Protein AF-A0A7X2MI01-F1 (afdb_monomer_lite)

pLDDT: mean 89.75, std 9.96, range [44.81, 97.44]

Secondary structure (DSSP, 8-state):
-HHHHHHHHHHHHHHHHHHHHHTT--HHHHHHHHHHHH----HHHHHHHHHTT-TTSHHHHHHHHHHHHHHHHHHHHHHHHHHH-TTGGG-

Sequence (91 aa):
ATSVALFGVIAPIILVYLLGRVYNFTNEEAIFLGVTFAATSVSISVEVLKELKKLDTKEGTTILGAAVIDDILAVLILSILVSIFSDVAQA

Foldseek 3Di:
DAVCLVCLLPVQQVVQLVVCVVVVHDNLVSNVRSLVVSDDDCPVVLVVCVVVVNCPPPVNVVSVVSNVVNVVVSVVSVVVSCVVPVVVVVD

Structure (mmCIF, N/CA/C/O backbone):
data_AF-A0A7X2MI01-F1
#
_entry.id   AF-A0A7X2MI01-F1
#
loop_
_atom_site.group_PDB
_atom_site.id
_atom_site.type_symbol
_atom_site.label_atom_id
_atom_site.label_alt_id
_atom_site.label_comp_id
_atom_site.label_asym_id
_atom_site.label_entity_id
_atom_site.label_seq_id
_atom_site.pdbx_PDB_ins_code
_atom_site.Cartn_x
_atom_site.Cartn_y
_atom_site.Cartn_z
_atom_site.occupancy
_atom_site.B_iso_or_equiv
_atom_site.auth_seq_id
_atom_site.auth_comp_id
_atom_site.auth_asym_id
_atom_site.auth_atom_id
_atom_site.pdbx_PDB_model_num
ATOM 1 N N . ALA A 1 1 ? -7.484 -8.563 7.062 1.00 86.62 1 ALA A N 1
ATOM 2 C CA . ALA A 1 1 ? -6.291 -7.691 7.044 1.00 86.62 1 ALA A CA 1
ATOM 3 C C . ALA A 1 1 ? -5.332 -8.091 5.925 1.00 86.62 1 ALA A C 1
ATOM 5 O O . ALA A 1 1 ? -5.231 -7.351 4.962 1.00 86.62 1 ALA A O 1
ATOM 6 N N . THR A 1 2 ? -4.719 -9.279 5.967 1.00 90.62 2 THR A N 1
ATOM 7 C CA . THR A 1 2 ? -3.686 -9.700 4.996 1.00 90.62 2 THR A CA 1
ATOM 8 C C . THR A 1 2 ? -4.122 -9.641 3.535 1.00 90.62 2 THR A C 1
ATOM 10 O O . THR A 1 2 ? -3.424 -9.042 2.730 1.00 90.62 2 THR A O 1
ATOM 13 N N . SER A 1 3 ? -5.288 -10.195 3.180 1.00 93.12 3 SER A N 1
ATOM 14 C CA . SER A 1 3 ? -5.780 -10.113 1.797 1.00 93.12 3 SER A CA 1
ATOM 15 C C . SER A 1 3 ? -6.008 -8.665 1.358 1.00 93.12 3 SER A C 1
ATOM 17 O O . SER A 1 3 ? -5.664 -8.314 0.240 1.00 93.12 3 SER A O 1
ATOM 19 N N . VAL A 1 4 ? -6.540 -7.819 2.249 1.00 92.62 4 VAL A N 1
ATOM 20 C CA . VAL A 1 4 ? -6.780 -6.393 1.965 1.00 92.62 4 VAL A CA 1
ATOM 21 C C . VAL A 1 4 ? -5.461 -5.670 1.700 1.00 92.62 4 VAL A C 1
ATOM 23 O O . VAL A 1 4 ? -5.374 -4.966 0.705 1.00 92.62 4 VAL A O 1
ATOM 26 N N . ALA A 1 5 ? -4.432 -5.904 2.518 1.00 90.38 5 ALA A N 1
ATOM 27 C CA . ALA A 1 5 ? -3.096 -5.348 2.298 1.00 90.38 5 ALA A CA 1
ATOM 28 C C . ALA A 1 5 ? -2.489 -5.837 0.975 1.00 90.38 5 ALA A C 1
ATOM 30 O O . ALA A 1 5 ? -2.017 -5.049 0.169 1.00 90.38 5 ALA A O 1
ATOM 31 N N . LEU A 1 6 ? -2.572 -7.142 0.699 1.00 91.81 6 LEU A N 1
ATOM 32 C CA . LEU A 1 6 ? -1.986 -7.724 -0.506 1.00 91.81 6 LEU A CA 1
ATOM 33 C C . LEU A 1 6 ? -2.622 -7.158 -1.785 1.00 91.81 6 LEU A C 1
ATOM 35 O O . LEU A 1 6 ? -1.913 -6.780 -2.714 1.00 91.81 6 LEU A O 1
ATOM 39 N N . PHE A 1 7 ? -3.954 -7.065 -1.828 1.00 92.94 7 PHE A N 1
ATOM 40 C CA . PHE A 1 7 ? -4.650 -6.422 -2.944 1.00 92.94 7 PHE A CA 1
ATOM 41 C C . PHE A 1 7 ? -4.397 -4.911 -2.985 1.00 92.94 7 PHE A C 1
ATOM 43 O O . PHE A 1 7 ? -4.279 -4.365 -4.079 1.00 92.94 7 PHE A O 1
ATOM 50 N N . GLY A 1 8 ? -4.271 -4.265 -1.821 1.00 89.81 8 GLY A N 1
ATOM 51 C CA . GLY A 1 8 ? -3.931 -2.850 -1.677 1.00 89.81 8 GLY A CA 1
ATOM 52 C C . GLY A 1 8 ? -2.582 -2.484 -2.290 1.00 89.81 8 GLY A C 1
ATOM 53 O O . GLY A 1 8 ? -2.481 -1.423 -2.885 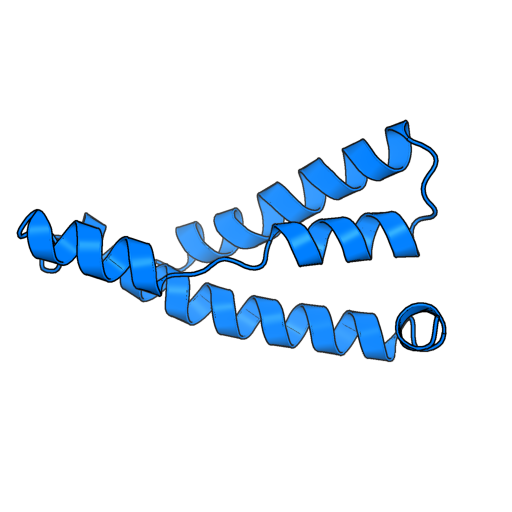1.00 89.81 8 GLY A O 1
ATOM 54 N N . VAL A 1 9 ? -1.600 -3.389 -2.255 1.00 91.62 9 VAL A N 1
ATOM 55 C CA . VAL A 1 9 ? -0.289 -3.201 -2.899 1.00 91.62 9 VAL A CA 1
ATOM 56 C C . VAL A 1 9 ? -0.297 -3.650 -4.361 1.00 91.62 9 VAL A C 1
ATOM 58 O O . VAL A 1 9 ? 0.113 -2.917 -5.259 1.00 91.62 9 VAL A O 1
ATOM 61 N N . ILE A 1 10 ? -0.749 -4.879 -4.630 1.00 93.00 10 ILE A N 1
ATOM 62 C CA . ILE A 1 10 ? -0.577 -5.511 -5.947 1.00 93.00 10 ILE A CA 1
ATOM 63 C C . ILE A 1 10 ? -1.427 -4.821 -7.017 1.00 93.00 10 ILE A C 1
ATOM 65 O O . ILE A 1 10 ? -0.957 -4.618 -8.138 1.00 93.00 10 ILE A O 1
ATOM 69 N N . ALA A 1 11 ? -2.674 -4.466 -6.696 1.00 94.69 11 ALA A N 1
ATOM 70 C CA . ALA A 1 11 ? -3.581 -3.872 -7.670 1.00 94.69 11 ALA A CA 1
ATOM 71 C C . ALA A 1 11 ? -3.073 -2.522 -8.219 1.00 94.69 11 ALA A C 1
ATOM 73 O O . ALA A 1 11 ? -2.993 -2.406 -9.446 1.00 94.69 11 ALA A O 1
ATOM 74 N N . PRO A 1 12 ? -2.691 -1.522 -7.395 1.00 93.38 12 PRO A N 1
ATOM 75 C CA . PRO A 1 12 ? -2.155 -0.266 -7.914 1.00 93.38 12 PRO A CA 1
ATOM 76 C C . PRO A 1 12 ? -0.837 -0.455 -8.664 1.00 93.38 12 PRO A C 1
ATOM 78 O O . PRO A 1 12 ? -0.694 0.141 -9.729 1.00 93.38 12 PRO A O 1
ATOM 81 N N . ILE A 1 13 ? 0.070 -1.332 -8.210 1.00 94.38 13 ILE A N 1
ATOM 82 C CA . ILE A 1 13 ? 1.316 -1.612 -8.946 1.00 94.38 13 ILE A CA 1
ATOM 83 C C . ILE A 1 13 ? 1.010 -2.103 -10.362 1.00 94.38 13 ILE A C 1
ATOM 85 O O . ILE A 1 13 ? 1.553 -1.563 -11.323 1.00 94.38 13 ILE A O 1
ATOM 89 N N . ILE A 1 14 ? 0.128 -3.096 -10.513 1.00 96.56 14 ILE A N 1
ATOM 90 C CA . ILE A 1 14 ? -0.220 -3.647 -11.831 1.00 96.56 14 ILE A CA 1
ATOM 91 C C . ILE A 1 14 ? -0.906 -2.586 -12.695 1.00 96.56 14 ILE A C 1
ATOM 93 O O . ILE A 1 14 ? -0.532 -2.404 -13.853 1.00 96.56 14 ILE A O 1
ATOM 97 N N . LEU A 1 15 ? -1.901 -1.880 -12.151 1.00 97.25 15 LEU A N 1
ATOM 98 C CA . LEU A 1 15 ? -2.669 -0.885 -12.901 1.00 97.25 15 LEU A CA 1
ATOM 99 C C . LEU A 1 15 ? -1.782 0.260 -13.394 1.00 97.25 15 LEU A C 1
ATOM 101 O O . LEU A 1 15 ? -1.834 0.623 -14.569 1.00 97.25 15 LEU A O 1
ATOM 105 N N . VAL A 1 16 ? -0.944 0.804 -12.516 1.00 96.75 16 VAL A N 1
ATOM 106 C CA . VAL A 1 16 ? -0.059 1.924 -12.840 1.00 96.75 16 VAL A CA 1
ATOM 107 C C . VAL A 1 16 ? 1.095 1.476 -13.732 1.00 96.75 16 VAL A C 1
ATOM 109 O O . VAL A 1 16 ? 1.450 2.213 -14.646 1.00 96.75 16 VAL A O 1
ATOM 112 N N . TYR A 1 17 ? 1.617 0.257 -13.564 1.00 96.31 17 TYR A N 1
ATOM 113 C CA . TYR A 1 17 ? 2.582 -0.314 -14.505 1.00 96.31 17 TYR A CA 1
ATOM 114 C C . TYR A 1 17 ? 1.995 -0.376 -15.918 1.00 96.31 17 TYR A C 1
ATOM 116 O O . TYR A 1 17 ? 2.594 0.146 -16.857 1.00 96.31 17 TYR A O 1
ATOM 124 N N . LEU A 1 18 ? 0.799 -0.957 -16.078 1.00 97.44 18 LEU A N 1
ATOM 125 C CA . LEU A 1 18 ? 0.133 -1.057 -17.380 1.00 97.44 18 LEU A CA 1
ATOM 126 C C . LEU A 1 18 ? -0.120 0.325 -17.992 1.00 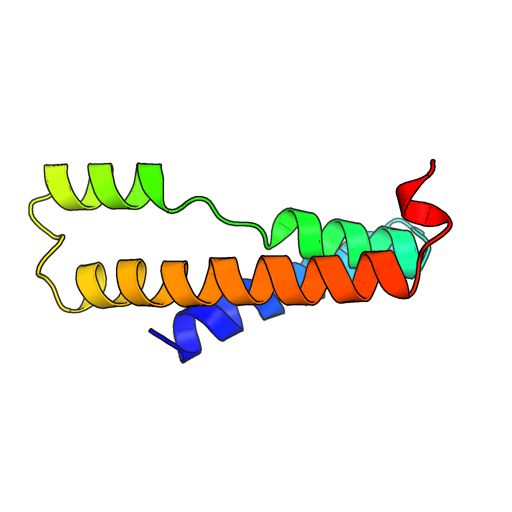97.44 18 LEU A C 1
ATOM 128 O O . LEU A 1 18 ? 0.136 0.516 -19.180 1.00 97.44 18 LEU A O 1
ATOM 132 N N . LEU A 1 19 ? -0.555 1.299 -17.186 1.00 97.12 19 LEU A N 1
ATOM 133 C CA . LEU A 1 19 ? -0.689 2.687 -17.631 1.00 97.12 19 LEU A CA 1
ATOM 134 C C . LEU A 1 19 ? 0.657 3.271 -18.074 1.00 97.12 19 LEU A C 1
ATOM 136 O O . LEU A 1 19 ? 0.741 3.822 -19.168 1.00 97.12 19 LEU A O 1
ATOM 140 N N . GLY A 1 20 ? 1.725 3.094 -17.295 1.00 96.75 20 GLY A N 1
ATOM 141 C CA . GLY A 1 20 ? 3.073 3.537 -17.655 1.00 96.75 20 GLY A CA 1
ATOM 142 C C . GLY A 1 20 ? 3.534 2.964 -18.997 1.00 96.75 20 GLY A C 1
ATOM 143 O O . GLY A 1 20 ? 4.084 3.686 -19.827 1.00 96.75 20 GLY A O 1
ATOM 144 N N . ARG A 1 21 ? 3.216 1.693 -19.277 1.00 96.19 21 ARG A N 1
ATOM 145 C CA . ARG A 1 21 ? 3.492 1.069 -20.581 1.00 96.19 21 ARG A CA 1
ATOM 146 C C . ARG A 1 21 ? 2.703 1.709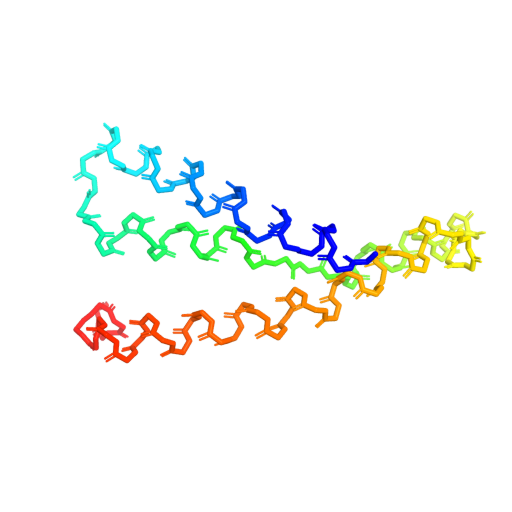 -21.725 1.00 96.19 21 ARG A C 1
ATOM 148 O O . ARG A 1 21 ? 3.269 1.890 -22.799 1.00 96.19 21 ARG A O 1
ATOM 155 N N . VAL A 1 22 ? 1.443 2.092 -21.507 1.00 97.44 22 VAL A N 1
ATOM 156 C CA . VAL A 1 22 ? 0.629 2.825 -22.501 1.00 97.44 22 VAL A CA 1
ATOM 157 C C . VAL A 1 22 ? 1.222 4.206 -22.805 1.00 97.44 22 VAL A C 1
ATOM 159 O O . VAL A 1 22 ? 1.198 4.642 -23.954 1.00 97.44 22 VAL A O 1
ATOM 162 N N . TYR A 1 23 ? 1.814 4.869 -21.808 1.00 96.38 23 TYR A N 1
ATOM 163 C CA . TYR A 1 23 ? 2.505 6.155 -21.970 1.00 96.38 23 TYR A CA 1
ATOM 164 C C . TYR A 1 23 ? 3.969 6.035 -22.434 1.00 96.38 23 TYR A C 1
ATOM 166 O O . TYR A 1 23 ? 4.672 7.040 -22.492 1.00 96.38 23 TYR A O 1
ATOM 174 N N . ASN A 1 24 ? 4.417 4.839 -22.836 1.00 95.62 24 ASN A N 1
ATOM 175 C CA . ASN A 1 24 ? 5.778 4.545 -23.309 1.00 95.62 24 ASN A CA 1
ATOM 176 C C . ASN A 1 24 ? 6.895 4.757 -22.272 1.00 95.62 24 ASN A C 1
ATOM 178 O O . ASN A 1 24 ? 8.048 4.953 -22.654 1.00 95.62 24 ASN A O 1
ATOM 182 N N . PHE A 1 25 ? 6.593 4.672 -20.976 1.00 94.50 25 PHE A N 1
ATOM 183 C CA . PHE A 1 25 ? 7.634 4.621 -19.947 1.00 94.50 25 PHE A CA 1
ATOM 184 C C . PHE A 1 25 ? 8.408 3.306 -20.037 1.00 94.50 25 PHE A C 1
ATOM 186 O O . PHE A 1 25 ? 7.852 2.258 -20.396 1.00 94.50 25 PHE A O 1
ATOM 193 N N . THR A 1 26 ? 9.695 3.340 -19.698 1.00 93.62 26 THR A N 1
ATOM 194 C CA . THR A 1 26 ? 10.525 2.136 -19.573 1.00 93.62 26 THR A CA 1
ATOM 195 C C . THR A 1 26 ? 9.953 1.193 -18.509 1.00 93.62 26 THR A C 1
ATOM 197 O O . THR A 1 26 ? 9.083 1.559 -17.719 1.00 93.62 26 THR A O 1
ATOM 200 N N . ASN A 1 27 ? 10.389 -0.071 -18.503 1.00 91.12 27 ASN A N 1
ATOM 201 C CA . ASN A 1 27 ? 9.898 -1.025 -17.502 1.00 91.12 27 ASN A CA 1
ATOM 202 C C . ASN A 1 27 ? 10.238 -0.570 -16.078 1.00 91.12 27 ASN A C 1
ATOM 204 O O . ASN A 1 27 ? 9.430 -0.769 -15.175 1.00 91.12 27 ASN A O 1
ATOM 208 N N . GLU A 1 28 ? 11.403 0.052 -15.912 1.00 90.94 28 GLU A N 1
ATOM 209 C CA . GLU A 1 28 ? 11.936 0.529 -14.637 1.00 90.94 28 GLU A CA 1
ATOM 210 C C . GLU A 1 28 ? 11.139 1.735 -14.131 1.00 90.94 28 GLU A C 1
ATOM 212 O O . GLU A 1 28 ? 10.638 1.722 -13.011 1.00 90.94 28 GLU A O 1
ATOM 217 N N . GLU A 1 29 ? 10.901 2.728 -14.990 1.00 91.00 29 GLU A N 1
ATOM 218 C CA . GLU A 1 29 ? 10.055 3.878 -14.656 1.00 91.00 29 GLU A CA 1
ATOM 219 C C . GLU A 1 29 ? 8.615 3.448 -14.346 1.00 91.00 29 GLU A C 1
ATOM 221 O O . GLU A 1 29 ? 8.023 3.908 -13.373 1.00 91.00 29 GLU A O 1
ATOM 226 N N . ALA A 1 30 ? 8.044 2.535 -15.141 1.00 94.25 30 ALA A N 1
ATOM 227 C CA . ALA A 1 30 ? 6.667 2.081 -14.958 1.00 94.25 30 ALA A CA 1
ATOM 228 C C . ALA A 1 30 ? 6.476 1.285 -13.654 1.00 94.25 30 ALA A C 1
ATOM 230 O O . ALA A 1 30 ? 5.466 1.469 -12.971 1.00 94.25 30 ALA A O 1
ATOM 231 N N . ILE A 1 31 ? 7.425 0.413 -13.284 1.00 92.50 31 ILE A N 1
ATOM 232 C CA . ILE A 1 31 ? 7.346 -0.339 -12.020 1.00 92.50 31 ILE A CA 1
ATOM 233 C C . ILE A 1 31 ? 7.616 0.566 -10.815 1.00 92.50 31 ILE A C 1
ATOM 235 O O . ILE A 1 31 ? 6.919 0.459 -9.806 1.00 92.50 31 ILE A O 1
ATOM 239 N N . PHE A 1 32 ? 8.562 1.501 -10.936 1.00 90.50 32 PHE A N 1
ATOM 240 C CA . PHE A 1 32 ? 8.866 2.479 -9.895 1.00 90.50 32 PHE A CA 1
ATOM 241 C C . PHE A 1 32 ? 7.674 3.405 -9.628 1.00 90.50 32 PHE A C 1
ATOM 243 O O . PHE A 1 32 ? 7.300 3.644 -8.477 1.00 90.50 32 PHE A O 1
ATOM 250 N N . LEU A 1 33 ? 7.006 3.852 -10.694 1.00 92.62 33 LEU A N 1
ATOM 251 C CA . LEU A 1 33 ? 5.759 4.602 -10.603 1.00 92.62 33 LEU A CA 1
ATOM 252 C C . LEU A 1 33 ? 4.668 3.769 -9.918 1.00 92.62 33 LEU A C 1
ATOM 254 O O . LEU A 1 33 ? 4.001 4.261 -9.012 1.00 92.62 33 LEU A O 1
ATOM 258 N N . GLY A 1 34 ? 4.520 2.495 -10.291 1.00 93.19 34 GLY A N 1
ATOM 259 C CA . GLY A 1 34 ? 3.538 1.604 -9.673 1.00 93.19 34 GLY A CA 1
ATOM 260 C C . GLY A 1 34 ? 3.724 1.439 -8.168 1.00 93.19 34 GLY A C 1
ATOM 261 O O . GLY A 1 34 ? 2.753 1.513 -7.420 1.00 93.19 34 GLY A O 1
ATOM 262 N N . VAL A 1 35 ? 4.965 1.281 -7.711 1.00 91.50 35 VAL A N 1
ATOM 263 C CA . VAL A 1 35 ? 5.279 1.170 -6.279 1.00 91.50 35 VAL A CA 1
ATOM 264 C C . VAL A 1 35 ? 5.071 2.490 -5.547 1.00 91.50 35 VAL A C 1
ATOM 266 O O . VAL A 1 35 ? 4.532 2.491 -4.445 1.00 91.50 35 VAL A O 1
ATOM 269 N N . THR A 1 36 ? 5.408 3.615 -6.178 1.00 90.31 36 THR A N 1
ATOM 270 C CA . THR A 1 36 ? 5.159 4.951 -5.616 1.00 90.31 36 THR A CA 1
ATOM 271 C C . THR A 1 36 ? 3.669 5.180 -5.355 1.00 90.31 36 THR A C 1
ATOM 273 O O . THR A 1 36 ? 3.295 5.698 -4.309 1.00 90.31 36 THR A O 1
ATOM 276 N N . PHE A 1 37 ? 2.804 4.747 -6.275 1.00 90.94 37 PHE A N 1
ATOM 277 C CA . PHE A 1 37 ? 1.349 4.856 -6.128 1.00 90.94 37 PHE A CA 1
ATOM 278 C C . PHE A 1 37 ? 0.739 3.827 -5.165 1.00 90.94 37 PHE A C 1
ATOM 280 O O . PHE A 1 37 ? -0.400 4.008 -4.739 1.00 90.94 37 PHE A O 1
ATOM 287 N N . ALA A 1 38 ? 1.464 2.758 -4.829 1.00 90.62 38 ALA A N 1
ATOM 288 C CA . ALA A 1 38 ? 1.035 1.774 -3.838 1.00 90.62 38 ALA A CA 1
ATOM 289 C C . ALA A 1 38 ? 1.338 2.202 -2.391 1.00 90.62 38 ALA A C 1
ATOM 291 O O . ALA A 1 38 ? 0.737 1.664 -1.466 1.00 90.62 38 ALA A O 1
ATOM 292 N N . ALA A 1 39 ? 2.244 3.164 -2.180 1.00 85.00 39 ALA A N 1
ATOM 293 C CA . ALA A 1 39 ? 2.568 3.672 -0.851 1.00 85.00 39 ALA A CA 1
ATOM 294 C C . ALA A 1 39 ? 1.371 4.435 -0.249 1.00 85.00 39 ALA A C 1
ATOM 296 O O . ALA A 1 39 ? 1.026 5.532 -0.695 1.00 85.00 39 ALA A O 1
ATOM 297 N N . THR A 1 40 ? 0.737 3.863 0.778 1.00 86.50 40 THR A N 1
ATOM 298 C CA . THR A 1 40 ? -0.481 4.410 1.397 1.00 86.50 40 THR A CA 1
ATOM 299 C C . THR A 1 40 ? -0.185 5.065 2.751 1.00 86.50 40 THR A C 1
ATOM 301 O O . THR A 1 40 ? 0.730 4.670 3.461 1.00 86.50 40 THR A O 1
ATOM 304 N N . SER A 1 41 ? -0.979 6.071 3.149 1.00 83.50 41 SER A N 1
ATOM 305 C CA . SER A 1 41 ? -0.919 6.676 4.492 1.00 83.50 41 SER A CA 1
ATOM 306 C C . SER A 1 41 ? -2.125 6.280 5.344 1.00 83.50 41 SER A C 1
ATOM 308 O O . SER A 1 41 ? -3.273 6.565 4.993 1.00 83.50 41 SER A O 1
ATOM 310 N N . VAL A 1 42 ? -1.874 5.658 6.500 1.00 89.06 42 VAL A N 1
ATOM 311 C CA . VAL A 1 42 ? -2.933 5.220 7.426 1.00 89.06 42 VAL A CA 1
ATOM 312 C C . VAL A 1 42 ? -3.379 6.306 8.410 1.00 89.06 42 VAL A C 1
ATOM 314 O O . VAL A 1 42 ? -4.505 6.258 8.899 1.00 89.06 42 VAL A O 1
ATOM 317 N N . SER A 1 43 ? -2.544 7.311 8.688 1.00 89.56 43 SER A N 1
ATOM 318 C CA . SER A 1 43 ? -2.769 8.280 9.774 1.00 89.56 43 SER A CA 1
ATOM 319 C C . SER A 1 43 ? -4.100 9.027 9.655 1.00 89.56 43 SER A C 1
ATOM 321 O O . SER A 1 43 ? -4.821 9.165 10.641 1.00 89.56 43 SER A O 1
ATOM 323 N N . ILE A 1 44 ? -4.463 9.455 8.439 1.00 92.25 44 ILE A N 1
ATOM 324 C CA . ILE A 1 44 ? -5.737 10.145 8.182 1.00 92.25 44 ILE A CA 1
ATOM 325 C C . ILE A 1 44 ? -6.912 9.180 8.383 1.00 92.25 44 ILE A C 1
ATOM 327 O O . ILE A 1 44 ? -7.888 9.514 9.051 1.00 92.25 44 ILE A O 1
ATOM 331 N N . SER A 1 45 ? -6.804 7.960 7.853 1.00 92.00 45 SER A N 1
ATOM 332 C CA . SER A 1 45 ? -7.840 6.930 7.973 1.00 92.00 45 SER A CA 1
ATOM 333 C C . SER A 1 45 ? -8.116 6.551 9.431 1.00 92.00 45 SER A C 1
ATOM 335 O O . SER A 1 45 ? -9.274 6.357 9.798 1.00 92.00 45 SER A O 1
ATOM 337 N N . VAL A 1 46 ? -7.081 6.482 10.279 1.00 92.81 46 VAL A N 1
ATOM 338 C CA . VAL A 1 46 ? -7.244 6.228 11.722 1.00 92.81 46 VAL A CA 1
ATOM 339 C C . VAL A 1 46 ? -8.028 7.351 12.392 1.00 92.81 46 VAL A C 1
ATOM 341 O O . VAL A 1 46 ? -8.965 7.057 13.135 1.00 92.81 46 VAL A O 1
ATOM 344 N N . GLU A 1 47 ? -7.687 8.615 12.125 1.00 94.38 47 GLU A N 1
ATOM 345 C CA . GLU A 1 47 ? -8.373 9.742 12.766 1.00 94.38 47 GLU A CA 1
ATOM 346 C C . GLU A 1 47 ? -9.842 9.819 12.328 1.00 94.38 47 GLU A C 1
ATOM 348 O O . 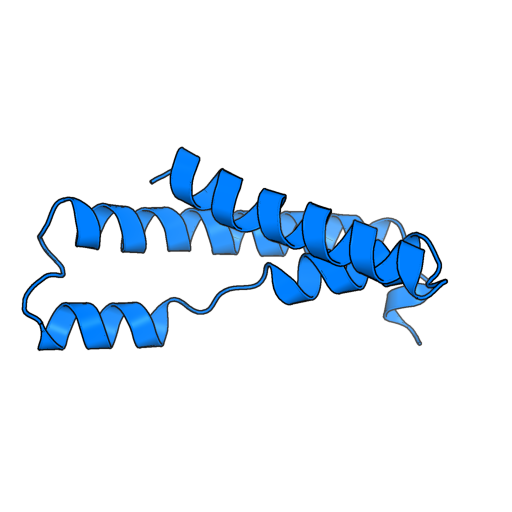GLU A 1 47 ? -10.730 9.933 13.169 1.00 94.38 47 GLU A O 1
ATOM 353 N N . VAL A 1 48 ? -10.131 9.595 11.041 1.00 94.81 48 VAL A N 1
ATOM 354 C CA . VAL A 1 48 ? -11.513 9.519 10.538 1.00 94.81 48 VAL A CA 1
ATOM 355 C C . VAL A 1 48 ? -12.282 8.363 11.190 1.00 94.81 48 VAL A C 1
ATOM 357 O O . VAL A 1 48 ? -13.412 8.537 11.646 1.00 94.81 48 VAL A O 1
ATOM 360 N N . LEU A 1 49 ? -11.690 7.168 11.298 1.00 95.19 49 LEU A N 1
ATOM 361 C CA . LEU A 1 49 ? -12.336 6.033 11.969 1.00 95.19 49 LEU A CA 1
ATOM 362 C C . LEU A 1 49 ? -12.601 6.309 13.456 1.00 95.19 49 LEU A C 1
ATOM 364 O O . LEU A 1 49 ? -13.591 5.814 14.005 1.00 95.19 49 LEU A O 1
ATOM 368 N N . LYS A 1 50 ? -11.745 7.099 14.106 1.00 94.50 50 LYS A N 1
ATOM 369 C CA . LYS A 1 50 ? -11.909 7.540 15.492 1.00 94.50 50 LYS A CA 1
ATOM 370 C C . LYS A 1 50 ? -13.056 8.529 15.645 1.00 94.50 50 LYS A C 1
ATOM 372 O O . LYS A 1 50 ? -13.913 8.314 16.502 1.00 94.50 50 LYS A O 1
ATOM 377 N N . GLU A 1 51 ? -13.120 9.548 14.789 1.00 96.81 51 GLU A N 1
ATOM 378 C CA . GLU A 1 51 ? -14.221 10.519 14.742 1.00 96.81 51 GLU A CA 1
ATOM 379 C C . GLU A 1 51 ? -15.571 9.825 14.523 1.00 96.81 51 GLU A C 1
ATOM 381 O O . GLU A 1 51 ? -16.562 10.136 15.187 1.00 96.81 51 GLU A O 1
ATOM 386 N N . LEU A 1 52 ? -15.595 8.803 13.663 1.00 96.25 52 LEU A N 1
ATOM 387 C CA . LEU A 1 52 ? -16.783 7.997 13.382 1.00 96.25 52 LEU A CA 1
ATOM 388 C C . LEU A 1 52 ? -17.118 6.970 14.479 1.00 96.25 52 LEU A C 1
ATOM 390 O O . LEU A 1 52 ? -18.145 6.292 14.381 1.00 96.25 52 LEU A O 1
ATOM 394 N N . LYS A 1 53 ? -16.280 6.822 15.516 1.00 95.81 53 LYS A N 1
ATOM 395 C CA . LYS A 1 53 ? -16.380 5.765 16.544 1.00 95.81 53 LYS A CA 1
ATOM 396 C C . LYS A 1 53 ? -16.435 4.355 15.936 1.00 95.81 53 LYS A C 1
ATOM 398 O O . LYS A 1 53 ? -17.186 3.492 16.393 1.00 95.81 53 LYS A O 1
ATOM 403 N N . LYS A 1 54 ? -15.667 4.130 14.866 1.00 95.94 54 LYS A N 1
ATOM 404 C CA . LYS A 1 54 ? -15.604 2.863 14.118 1.00 95.94 54 LYS A CA 1
ATOM 405 C C . LYS A 1 54 ? -14.271 2.126 14.235 1.00 95.94 54 LYS A C 1
ATOM 407 O O . LYS A 1 54 ? -14.140 1.051 13.656 1.00 95.94 54 LYS A O 1
ATOM 412 N N . LEU A 1 55 ? -13.318 2.647 15.000 1.00 92.75 55 LEU A N 1
ATOM 413 C CA . LEU A 1 55 ? -11.998 2.039 15.200 1.00 92.75 55 LEU A CA 1
ATOM 414 C C . LEU A 1 55 ? -12.071 0.577 15.679 1.00 92.75 55 LEU A C 1
ATOM 416 O O . LEU A 1 55 ? -11.411 -0.285 15.106 1.00 92.75 55 LEU A O 1
ATOM 420 N N . ASP A 1 56 ? -12.956 0.287 16.635 1.00 93.69 56 ASP A N 1
ATOM 421 C CA . ASP A 1 56 ? -13.098 -1.044 17.248 1.00 93.69 56 ASP A CA 1
ATOM 422 C C . ASP A 1 56 ? -14.024 -1.998 16.473 1.00 93.69 56 ASP A C 1
ATOM 424 O O . ASP A 1 56 ? -14.327 -3.105 16.920 1.00 93.69 56 ASP A O 1
ATOM 428 N N . THR A 1 57 ? -14.516 -1.582 15.304 1.00 96.81 57 THR A N 1
ATOM 429 C CA . THR A 1 57 ? -15.312 -2.469 14.446 1.00 96.81 57 THR A CA 1
ATOM 430 C C . THR A 1 57 ? -14.431 -3.489 13.729 1.00 96.81 57 THR A C 1
ATOM 432 O O . THR A 1 57 ? -13.210 -3.337 13.634 1.00 96.81 57 THR A O 1
ATOM 435 N N . LYS A 1 58 ? -15.042 -4.546 13.180 1.00 95.25 58 LYS A N 1
ATOM 436 C CA . LYS A 1 58 ? -14.316 -5.544 12.377 1.00 95.25 58 LYS A CA 1
ATOM 437 C C . LYS A 1 58 ? -13.660 -4.903 11.155 1.00 95.25 58 LYS A C 1
ATOM 439 O O . LYS A 1 58 ? -12.561 -5.289 10.765 1.00 95.25 58 LYS A O 1
ATOM 444 N N . GLU A 1 59 ? -14.327 -3.920 10.569 1.00 93.81 59 GLU A N 1
ATOM 445 C CA . GLU A 1 59 ? -13.863 -3.152 9.425 1.00 93.81 59 GLU A CA 1
ATOM 446 C C . GLU A 1 59 ? -12.702 -2.238 9.833 1.00 93.81 59 GLU A C 1
ATOM 448 O O . GLU A 1 59 ? -11.646 -2.293 9.208 1.00 93.81 59 GLU A O 1
ATOM 453 N N . GLY A 1 60 ? -12.847 -1.477 10.925 1.00 94.12 60 GLY A N 1
ATOM 454 C CA . GLY A 1 60 ? -11.801 -0.585 11.442 1.00 94.12 60 GLY A CA 1
ATOM 455 C C . GLY A 1 60 ? -10.519 -1.329 11.822 1.00 94.12 60 GLY A C 1
ATOM 456 O O . GLY A 1 60 ? -9.437 -0.993 11.343 1.00 94.12 60 GLY A O 1
ATOM 457 N N . THR A 1 61 ? -10.645 -2.415 12.587 1.00 93.88 61 THR A N 1
ATOM 458 C CA . THR A 1 61 ? -9.513 -3.292 12.939 1.00 93.88 61 THR A CA 1
ATOM 459 C C . THR A 1 61 ? -8.890 -3.967 11.713 1.00 93.88 61 THR A C 1
ATOM 461 O O . THR A 1 61 ? -7.672 -4.133 11.654 1.00 93.88 61 THR A O 1
ATOM 464 N N . THR A 1 62 ? -9.689 -4.307 10.694 1.00 94.69 62 THR A N 1
ATOM 465 C CA . THR A 1 62 ? -9.181 -4.849 9.424 1.00 94.69 62 THR A CA 1
ATOM 466 C C . THR A 1 62 ? -8.392 -3.816 8.626 1.00 94.69 62 THR A C 1
ATOM 468 O O . THR A 1 62 ? -7.359 -4.184 8.070 1.00 94.69 62 THR A O 1
ATOM 471 N N . ILE A 1 63 ? -8.853 -2.562 8.576 1.00 93.00 63 ILE A N 1
ATOM 472 C CA . ILE A 1 63 ? -8.170 -1.451 7.899 1.00 93.00 63 ILE A CA 1
ATOM 473 C C . ILE A 1 63 ? -6.842 -1.149 8.597 1.00 93.00 63 ILE A C 1
ATOM 475 O O . ILE A 1 63 ? -5.805 -1.147 7.937 1.00 93.00 63 ILE A O 1
ATOM 479 N N . LEU A 1 64 ? -6.845 -0.986 9.928 1.00 92.69 64 LEU A N 1
ATOM 480 C CA . LEU A 1 64 ? -5.612 -0.755 10.691 1.00 92.69 64 LEU A CA 1
ATOM 481 C C . LEU A 1 64 ? -4.625 -1.917 10.539 1.00 92.69 64 LEU A C 1
ATOM 483 O O . LEU A 1 64 ? -3.445 -1.700 10.283 1.00 92.69 64 LEU A O 1
ATOM 487 N N . GLY A 1 65 ? -5.101 -3.159 10.662 1.00 92.62 65 GLY A N 1
ATOM 488 C CA . GLY A 1 65 ? -4.247 -4.334 10.509 1.00 92.62 65 GLY A CA 1
ATOM 489 C C . GLY A 1 65 ? -3.693 -4.494 9.091 1.00 92.62 65 GLY A C 1
ATOM 490 O O . GLY A 1 65 ? -2.580 -4.983 8.925 1.00 92.62 65 GLY A O 1
ATOM 491 N N . ALA A 1 66 ? -4.452 -4.097 8.065 1.00 93.25 66 ALA A N 1
ATOM 492 C CA . ALA A 1 66 ? -3.974 -4.107 6.686 1.00 93.25 66 ALA A CA 1
ATOM 493 C C . ALA A 1 66 ? -2.872 -3.063 6.466 1.00 93.25 66 ALA A C 1
ATOM 495 O O . ALA A 1 66 ? -1.865 -3.390 5.853 1.00 93.25 66 ALA A O 1
ATOM 496 N N . ALA A 1 67 ? -3.021 -1.863 7.024 1.00 91.88 67 ALA A N 1
ATOM 497 C CA . ALA A 1 67 ? -2.040 -0.793 6.877 1.00 91.88 67 ALA A CA 1
ATOM 498 C C . ALA A 1 67 ? -0.659 -1.126 7.462 1.00 91.88 67 ALA A C 1
ATOM 500 O O . ALA A 1 67 ? 0.356 -0.804 6.861 1.00 91.88 67 ALA A O 1
ATOM 501 N N . VAL A 1 68 ? -0.603 -1.839 8.592 1.00 90.88 68 VAL A N 1
ATOM 502 C CA . VAL A 1 68 ? 0.687 -2.286 9.154 1.00 90.88 68 VAL A CA 1
ATOM 503 C C . VAL A 1 68 ? 1.406 -3.248 8.202 1.00 90.88 68 VAL A C 1
ATOM 505 O O . VAL A 1 68 ? 2.625 -3.198 8.062 1.00 90.88 68 VAL A O 1
ATOM 508 N N . ILE A 1 69 ? 0.659 -4.145 7.550 1.00 91.75 69 ILE A N 1
ATOM 509 C CA . ILE A 1 69 ? 1.222 -5.086 6.572 1.00 91.75 69 ILE A CA 1
ATOM 510 C C . ILE A 1 69 ? 1.658 -4.333 5.307 1.00 91.75 69 ILE A C 1
ATOM 512 O O . ILE A 1 69 ? 2.713 -4.641 4.757 1.00 91.75 69 ILE A O 1
ATOM 516 N N . ASP A 1 70 ? 0.863 -3.356 4.874 1.00 89.88 70 ASP A N 1
ATOM 517 C CA . ASP A 1 70 ? 1.124 -2.497 3.717 1.00 89.88 70 ASP A CA 1
ATOM 518 C C . ASP A 1 70 ? 2.472 -1.767 3.836 1.00 89.88 70 ASP A C 1
ATOM 520 O O . ASP A 1 70 ? 3.310 -1.897 2.947 1.00 89.88 70 ASP A O 1
ATOM 524 N N . ASP A 1 71 ? 2.749 -1.125 4.978 1.00 90.19 71 ASP A N 1
ATOM 525 C CA . ASP A 1 71 ? 4.009 -0.403 5.227 1.00 90.19 71 ASP A CA 1
ATOM 526 C C . ASP A 1 71 ? 5.243 -1.321 5.151 1.00 90.19 71 ASP A C 1
ATOM 528 O O . ASP A 1 71 ? 6.279 -0.959 4.585 1.00 90.19 71 ASP A O 1
ATOM 532 N N . ILE A 1 72 ? 5.138 -2.545 5.686 1.00 91.38 72 ILE A N 1
ATOM 533 C CA . ILE A 1 72 ? 6.219 -3.540 5.613 1.00 91.38 72 ILE A CA 1
ATOM 534 C C . ILE A 1 72 ? 6.454 -3.956 4.157 1.00 91.38 72 ILE A C 1
ATOM 536 O O . ILE A 1 72 ? 7.601 -4.026 3.708 1.00 91.38 72 ILE A O 1
ATOM 540 N N . LEU A 1 73 ? 5.381 -4.231 3.410 1.00 91.19 73 LEU A N 1
ATOM 541 C CA . LEU A 1 73 ? 5.472 -4.615 2.003 1.00 91.19 73 LEU A CA 1
ATOM 542 C C . LEU A 1 73 ? 6.051 -3.485 1.150 1.00 91.19 73 LEU A C 1
ATOM 544 O O . LEU A 1 73 ? 6.920 -3.750 0.321 1.00 91.19 73 LEU A O 1
ATOM 548 N N . ALA A 1 74 ? 5.627 -2.242 1.375 1.00 86.44 74 ALA A N 1
ATOM 549 C CA . ALA A 1 74 ? 6.112 -1.076 0.649 1.00 86.44 74 ALA A CA 1
ATOM 550 C C . ALA A 1 74 ? 7.627 -0.901 0.818 1.00 86.44 74 ALA A C 1
ATOM 552 O O . ALA A 1 74 ? 8.346 -0.789 -0.175 1.00 86.44 74 ALA A O 1
ATOM 553 N N . VAL A 1 75 ? 8.136 -0.965 2.055 1.00 89.38 75 VAL A N 1
ATOM 554 C CA . VAL A 1 75 ? 9.580 -0.862 2.326 1.00 89.38 75 VAL A CA 1
ATOM 555 C C . VAL A 1 75 ? 10.354 -2.023 1.699 1.00 89.38 75 VAL A C 1
ATOM 557 O O . VAL A 1 75 ? 11.411 -1.795 1.107 1.00 89.38 75 VAL A O 1
ATOM 560 N N . LEU A 1 76 ? 9.847 -3.258 1.784 1.00 92.19 76 LEU A N 1
ATOM 561 C CA . LEU A 1 76 ? 10.494 -4.427 1.175 1.00 92.19 76 LEU A CA 1
ATOM 562 C C . LEU A 1 76 ? 10.584 -4.302 -0.347 1.00 92.19 76 LEU A C 1
ATOM 564 O O . LEU A 1 76 ? 11.656 -4.495 -0.920 1.00 92.19 76 LEU A O 1
ATOM 568 N N . ILE A 1 77 ? 9.472 -3.960 -0.998 1.00 90.75 77 ILE A N 1
ATOM 569 C CA . ILE A 1 77 ? 9.414 -3.807 -2.451 1.00 90.75 77 ILE A CA 1
ATOM 570 C C . ILE A 1 77 ? 10.327 -2.663 -2.889 1.00 90.75 77 ILE A C 1
ATOM 572 O O . ILE A 1 77 ? 11.137 -2.855 -3.794 1.00 90.75 77 ILE A O 1
ATOM 576 N N . LEU A 1 78 ? 10.257 -1.506 -2.226 1.00 88.00 78 LEU A N 1
ATOM 577 C CA . LEU A 1 78 ? 11.106 -0.361 -2.546 1.00 88.00 78 LEU A CA 1
ATOM 578 C C . LEU A 1 78 ? 12.593 -0.703 -2.389 1.00 88.00 78 LEU A C 1
ATOM 580 O O . LEU A 1 78 ? 13.388 -0.379 -3.265 1.00 88.00 78 LEU A O 1
ATOM 584 N N . SER A 1 79 ? 12.963 -1.416 -1.321 1.00 89.50 79 SER A N 1
ATOM 585 C CA . SER A 1 79 ? 14.347 -1.851 -1.089 1.00 89.50 79 SER A CA 1
ATOM 586 C C . SER A 1 79 ? 14.853 -2.768 -2.206 1.00 89.50 79 SER A C 1
ATOM 588 O O . SER A 1 79 ? 15.976 -2.605 -2.682 1.00 89.50 79 SER A O 1
ATOM 590 N N . ILE A 1 80 ? 14.020 -3.712 -2.660 1.00 90.19 80 ILE A N 1
ATOM 591 C CA . ILE A 1 80 ? 14.350 -4.603 -3.780 1.00 90.19 80 ILE A CA 1
ATOM 592 C C . ILE A 1 80 ? 14.489 -3.803 -5.079 1.00 90.19 80 ILE A C 1
ATOM 594 O O . ILE A 1 80 ? 15.457 -4.006 -5.808 1.00 90.19 80 ILE A O 1
ATOM 598 N N . LEU A 1 81 ? 13.567 -2.875 -5.361 1.00 87.94 81 LEU A N 1
ATOM 599 C CA . LEU A 1 81 ? 13.634 -2.049 -6.567 1.00 87.94 81 LEU A CA 1
ATOM 600 C C . LEU A 1 81 ? 14.897 -1.189 -6.598 1.00 87.94 81 LEU A C 1
ATOM 602 O O . LEU A 1 81 ? 15.591 -1.198 -7.606 1.00 87.94 81 LEU A O 1
ATOM 606 N N . VAL A 1 82 ? 15.233 -0.500 -5.506 1.00 85.44 82 VAL A N 1
ATOM 607 C CA . VAL A 1 82 ? 16.458 0.315 -5.423 1.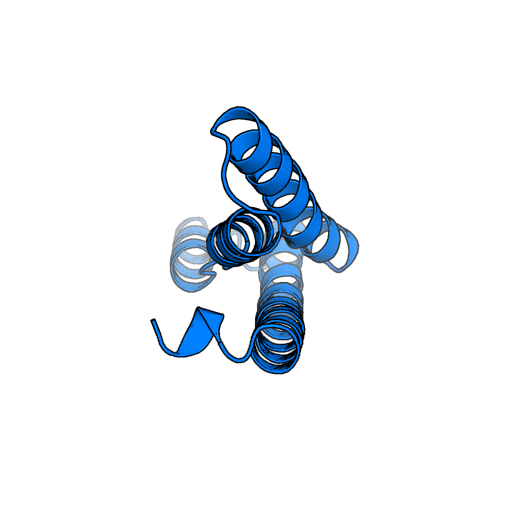00 85.44 82 VAL A CA 1
ATOM 608 C C . VAL A 1 82 ? 17.710 -0.552 -5.584 1.00 85.44 82 VAL A C 1
ATOM 610 O O . VAL A 1 82 ? 18.671 -0.127 -6.217 1.00 85.44 82 VAL A O 1
ATOM 613 N N . SER A 1 83 ? 17.701 -1.783 -5.061 1.00 87.06 83 SER A N 1
ATOM 614 C CA . SER A 1 83 ? 18.821 -2.714 -5.224 1.00 87.06 83 SER A CA 1
ATOM 615 C C . SER A 1 83 ? 18.984 -3.232 -6.655 1.00 87.06 83 SER A C 1
ATOM 617 O O . SER A 1 83 ? 20.108 -3.537 -7.045 1.00 87.06 83 SER A O 1
ATOM 619 N N . ILE A 1 84 ? 17.892 -3.407 -7.405 1.00 84.88 84 ILE A N 1
ATOM 620 C CA . ILE A 1 84 ? 17.920 -3.915 -8.787 1.00 84.88 84 ILE A CA 1
ATOM 621 C C . ILE A 1 84 ? 18.179 -2.775 -9.779 1.00 84.88 84 ILE A C 1
ATOM 623 O O . ILE A 1 84 ? 18.910 -2.959 -10.747 1.00 84.88 84 ILE A O 1
ATOM 627 N N . PHE A 1 85 ? 17.607 -1.600 -9.519 1.00 79.81 85 PHE A N 1
ATOM 628 C CA . PHE A 1 85 ? 17.650 -0.416 -10.374 1.00 79.81 85 PHE A CA 1
ATOM 629 C C . PHE A 1 85 ? 18.530 0.674 -9.761 1.00 79.81 85 PHE A C 1
ATOM 631 O O . PHE A 1 85 ? 18.135 1.836 -9.699 1.00 79.81 85 PHE A O 1
ATOM 638 N N . SER A 1 86 ? 19.724 0.313 -9.282 1.00 66.00 86 SER A N 1
ATOM 639 C CA . SER A 1 86 ? 20.636 1.230 -8.575 1.00 66.00 86 SER A CA 1
ATOM 640 C C . SER A 1 86 ? 20.977 2.512 -9.352 1.00 66.00 86 SER A C 1
ATOM 642 O O . SER A 1 86 ? 21.395 3.497 -8.742 1.00 66.00 86 SER A O 1
ATOM 644 N N . ASP A 1 87 ? 20.769 2.507 -10.671 1.00 61.31 87 ASP A N 1
ATOM 645 C CA . ASP A 1 87 ? 20.942 3.658 -11.560 1.00 61.31 87 ASP A CA 1
ATOM 646 C C . ASP A 1 87 ? 19.722 4.606 -11.572 1.00 61.31 87 ASP A C 1
ATOM 648 O O . ASP A 1 87 ? 19.891 5.814 -11.711 1.00 61.31 87 ASP A O 1
ATOM 652 N N . VAL A 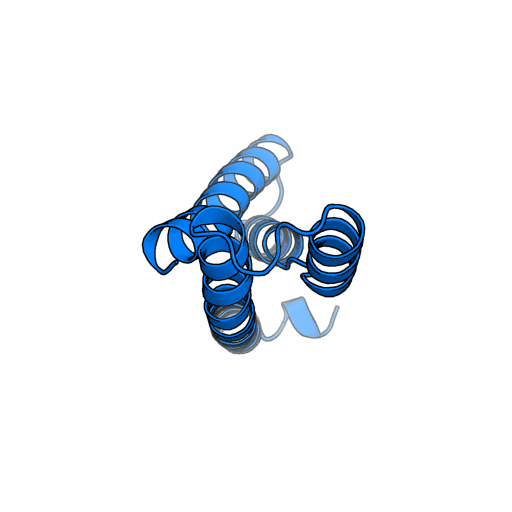1 88 ? 18.499 4.103 -11.346 1.00 57.81 88 VAL A N 1
ATOM 653 C CA . VAL A 1 88 ? 17.253 4.903 -11.298 1.00 57.81 88 VAL A CA 1
ATOM 654 C C . VAL A 1 88 ? 17.149 5.723 -10.011 1.00 57.81 88 VAL A C 1
ATOM 656 O O . VAL A 1 88 ? 16.617 6.825 -10.024 1.00 57.81 88 VAL A O 1
ATOM 659 N N . ALA A 1 89 ? 17.681 5.223 -8.892 1.00 53.09 89 ALA A N 1
ATOM 660 C CA . ALA A 1 89 ? 17.643 5.932 -7.607 1.00 53.09 89 ALA A CA 1
ATOM 661 C C . ALA A 1 89 ? 18.629 7.119 -7.515 1.00 53.09 89 ALA A C 1
ATOM 663 O O . ALA A 1 89 ? 18.595 7.861 -6.534 1.00 53.09 89 ALA A O 1
ATOM 664 N N . GLN A 1 90 ? 19.528 7.271 -8.496 1.00 47.81 90 GLN A N 1
ATOM 665 C CA . GLN A 1 90 ? 20.572 8.304 -8.536 1.00 47.81 90 GLN A CA 1
ATOM 666 C C . GLN A 1 90 ? 20.320 9.407 -9.583 1.00 47.81 90 GLN A C 1
ATOM 668 O O . GLN A 1 90 ? 21.146 10.317 -9.693 1.00 47.81 90 GLN A O 1
ATOM 673 N N . ALA A 1 91 ? 19.215 9.335 -10.332 1.00 44.81 91 ALA A N 1
ATOM 674 C CA . ALA A 1 91 ? 18.770 10.361 -11.281 1.00 44.81 91 ALA A CA 1
ATOM 675 C C . ALA A 1 91 ? 17.785 11.343 -10.625 1.00 44.81 91 ALA A C 1
ATOM 677 O O . ALA A 1 91 ? 17.859 12.547 -10.963 1.00 44.81 91 ALA A O 1
#

InterPro domains:
  IPR006153 Cation/H+ exchanger, transmembrane domain [PF00999] (3-85)
  IPR038770 Sodium/solute symporter superfamily [G3DSA:1.20.1530.20] (1-91)

Organism: NCBI:txid1624

Radius of gyration: 15.39 Å; chains: 1; bounding box: 38×21×41 Å